Protein AF-A0A520EVS1-F1 (afdb_monomer)

Nearest PDB structures (foldseek):
  4pej-assembly1_A  TM=3.037E-01  e=9.719E+00  synthetic construct

Radius of gyration: 16.04 Å; Cα contacts (8 Å, |Δi|>4): 215; chains: 1; bounding box: 49×41×48 Å

Foldseek 3Di:
DPPDPDDDPDDDAQAFAAEAELDPQAVVLLVVCCVQPVVLSVVVVVCCGHPQDDDDPFKHWDDDPRQWDDGPRDIFGWMWGPSDPFWIWIWGWAADDPPDRHRGYTHTHHTHNGDDPPDD

Solvent-accessible surface area (backbone atoms only — not comparable to full-atom values): 6704 Å² total; per-residue (Å²): 132,84,67,84,88,63,83,79,78,81,85,83,54,48,67,31,29,46,78,43,70,67,33,72,62,14,52,52,20,44,53,48,21,49,74,76,39,41,70,44,44,49,55,45,51,57,41,46,27,61,47,75,80,62,72,52,100,44,30,39,70,44,64,76,87,54,23,44,46,76,55,97,92,40,80,29,50,21,31,38,36,47,52,44,98,62,10,37,35,34,29,30,55,46,74,45,62,93,88,48,78,32,42,23,36,35,32,29,52,37,28,40,57,35,76,78,76,86,75,128

Structure (mmCIF, N/CA/C/O backbone):
data_AF-A0A520EVS1-F1
#
_entry.id   AF-A0A520EVS1-F1
#
loop_
_atom_site.group_PDB
_atom_site.id
_atom_site.type_symbol
_atom_site.label_atom_id
_atom_site.label_alt_id
_atom_site.label_comp_id
_atom_site.label_asym_id
_atom_site.label_entity_id
_atom_site.label_seq_id
_atom_site.pdbx_PDB_ins_code
_atom_site.Cartn_x
_atom_site.Cartn_y
_atom_site.Cartn_z
_atom_site.occupancy
_atom_site.B_iso_or_equiv
_atom_site.auth_seq_id
_atom_site.auth_comp_id
_atom_site.auth_asym_id
_atom_site.auth_atom_id
_atom_site.pdbx_PDB_model_num
ATOM 1 N N . MET A 1 1 ? -10.936 24.122 -27.631 1.00 47.53 1 MET A N 1
ATOM 2 C CA . MET A 1 1 ? -10.165 23.327 -28.612 1.00 47.53 1 MET A CA 1
ATOM 3 C C . MET A 1 1 ? -9.700 22.043 -27.946 1.00 47.53 1 MET A C 1
ATOM 5 O O . MET A 1 1 ? -8.875 22.111 -27.044 1.00 47.53 1 MET A O 1
ATOM 9 N N . SER A 1 2 ? -10.255 20.891 -28.326 1.00 54.97 2 SER A N 1
ATOM 10 C CA . SER A 1 2 ? -9.776 19.594 -27.832 1.00 54.97 2 SER A CA 1
ATOM 11 C C . SER A 1 2 ? -8.391 19.327 -28.417 1.00 54.97 2 SER A C 1
ATOM 13 O O . SER A 1 2 ? -8.247 19.245 -29.636 1.00 54.97 2 SER A O 1
ATOM 15 N N . ARG A 1 3 ? -7.359 19.224 -27.572 1.00 58.84 3 ARG A N 1
ATOM 16 C CA . ARG A 1 3 ? -6.023 18.793 -28.009 1.00 58.84 3 ARG A CA 1
ATOM 17 C C . ARG A 1 3 ? -6.121 17.342 -28.490 1.00 58.84 3 ARG A C 1
ATOM 19 O O . ARG A 1 3 ? -6.161 16.422 -27.678 1.00 58.84 3 ARG A O 1
ATOM 26 N N . LYS A 1 4 ? -6.178 17.136 -29.810 1.00 69.88 4 LYS A N 1
ATOM 27 C CA . LYS A 1 4 ? -5.914 15.824 -30.421 1.00 69.88 4 LYS A CA 1
ATOM 28 C C . LYS A 1 4 ? -4.510 15.376 -29.984 1.00 69.88 4 LYS A C 1
ATOM 30 O O . LYS A 1 4 ? -3.576 16.165 -30.078 1.00 69.88 4 LYS A O 1
ATOM 35 N N . GLY A 1 5 ? -4.383 14.148 -29.478 1.00 79.56 5 GLY A N 1
ATOM 36 C CA . GLY A 1 5 ? -3.107 13.562 -29.032 1.00 79.56 5 GLY A CA 1
ATOM 37 C C . GLY A 1 5 ? -2.815 13.634 -27.527 1.00 79.56 5 GLY A C 1
ATOM 38 O O . GLY A 1 5 ? -1.755 13.186 -27.105 1.00 79.56 5 GLY A O 1
ATOM 39 N N . GLY A 1 6 ? -3.722 14.171 -26.702 1.00 84.25 6 GLY A N 1
ATOM 40 C CA . GLY A 1 6 ? -3.579 14.092 -25.244 1.00 84.25 6 GLY A CA 1
ATOM 41 C C . GLY A 1 6 ? -3.799 12.670 -24.716 1.00 84.25 6 GLY A C 1
ATOM 42 O O . GLY A 1 6 ? -4.676 11.960 -25.208 1.00 84.25 6 GLY A O 1
ATOM 43 N N . ALA A 1 7 ? -3.031 12.265 -23.700 1.00 82.88 7 ALA A N 1
ATOM 44 C CA . ALA A 1 7 ? -3.297 11.031 -22.967 1.00 82.88 7 ALA A CA 1
ATOM 45 C C . ALA A 1 7 ? -4.682 11.103 -22.302 1.00 82.88 7 ALA A C 1
ATOM 47 O O . ALA A 1 7 ? -5.041 12.119 -21.702 1.00 82.88 7 ALA A O 1
ATOM 48 N N . VAL A 1 8 ? -5.460 10.026 -22.414 1.00 86.75 8 VAL A N 1
ATOM 49 C CA . VAL A 1 8 ? -6.760 9.924 -21.746 1.00 86.75 8 VAL A CA 1
ATOM 50 C C . VAL A 1 8 ? -6.506 9.618 -20.266 1.00 86.75 8 VAL A C 1
ATOM 52 O O . VAL A 1 8 ? -5.829 8.630 -19.974 1.00 86.75 8 VAL A O 1
ATOM 55 N N . PRO A 1 9 ? -7.008 10.431 -19.317 1.00 84.06 9 PRO A N 1
ATOM 56 C CA . PRO A 1 9 ? -6.863 10.123 -17.900 1.00 84.06 9 PRO A CA 1
ATOM 57 C C . PRO A 1 9 ? -7.585 8.811 -17.581 1.00 84.06 9 PRO A C 1
ATOM 59 O O . PRO A 1 9 ? -8.680 8.563 -18.089 1.00 84.06 9 PRO A O 1
ATOM 62 N N . ARG A 1 10 ? -6.983 7.978 -16.725 1.00 81.00 10 ARG A N 1
ATOM 63 C CA . ARG A 1 10 ? -7.593 6.714 -16.296 1.00 81.00 10 ARG A CA 1
ATOM 64 C C . ARG A 1 10 ? -8.940 7.007 -15.615 1.00 81.00 10 ARG A C 1
ATOM 66 O O . ARG A 1 10 ? -8.955 7.747 -14.629 1.00 81.00 10 ARG A O 1
ATOM 73 N N . PRO A 1 11 ? -10.060 6.452 -16.106 1.00 83.31 11 PRO A N 1
ATOM 74 C CA . PRO A 1 11 ? -11.338 6.566 -15.418 1.00 83.31 11 PRO A CA 1
ATOM 75 C C . PRO A 1 11 ? -11.255 5.874 -14.056 1.00 83.31 11 PRO A C 1
ATOM 77 O O . PRO A 1 11 ? -10.760 4.754 -13.970 1.00 83.31 11 PRO A O 1
ATOM 80 N N . ILE A 1 12 ? -11.745 6.534 -13.008 1.00 79.88 12 ILE A N 1
ATOM 81 C CA . ILE A 1 12 ? -11.807 5.975 -11.653 1.00 79.88 12 ILE A CA 1
ATOM 82 C C . ILE A 1 12 ? -13.226 5.491 -11.355 1.00 79.88 12 ILE A C 1
ATOM 84 O O . ILE A 1 12 ? -14.201 6.210 -11.591 1.00 79.88 12 ILE A O 1
ATOM 88 N N . THR A 1 13 ? -13.357 4.274 -10.830 1.00 86.12 13 THR A N 1
ATOM 89 C CA . THR A 1 13 ? -14.633 3.760 -10.309 1.00 86.12 13 THR A CA 1
ATOM 90 C C . THR A 1 13 ? -14.722 3.963 -8.799 1.00 86.12 13 THR A C 1
ATOM 92 O O . THR A 1 13 ? -13.713 3.979 -8.101 1.00 86.12 13 THR A O 1
ATOM 95 N N . ARG A 1 14 ? -15.945 4.057 -8.260 1.00 86.69 14 ARG A N 1
ATOM 96 C CA . ARG A 1 14 ? -16.160 4.152 -6.804 1.00 86.69 14 ARG A CA 1
ATOM 97 C C . ARG A 1 14 ? -15.706 2.912 -6.037 1.00 86.69 14 ARG A C 1
ATOM 99 O O . ARG A 1 14 ? -15.574 2.979 -4.824 1.00 86.69 14 ARG A O 1
ATOM 106 N N . ALA A 1 15 ? -15.496 1.798 -6.736 1.00 89.56 15 ALA A N 1
ATOM 107 C CA . ALA A 1 15 ? -14.974 0.566 -6.159 1.00 89.56 15 ALA A CA 1
ATOM 108 C C . ALA A 1 15 ? -13.445 0.576 -5.986 1.00 89.56 15 ALA A C 1
ATOM 110 O O . ALA A 1 15 ? -12.913 -0.302 -5.315 1.00 89.56 15 ALA A O 1
ATOM 111 N N . GLU A 1 16 ? -12.736 1.540 -6.579 1.00 93.75 16 GLU A N 1
ATOM 112 C CA . GLU A 1 16 ? -11.282 1.595 -6.472 1.00 93.75 16 GLU A CA 1
ATOM 113 C C . GLU A 1 16 ? -10.823 2.155 -5.135 1.00 93.75 16 GLU A C 1
ATOM 115 O O 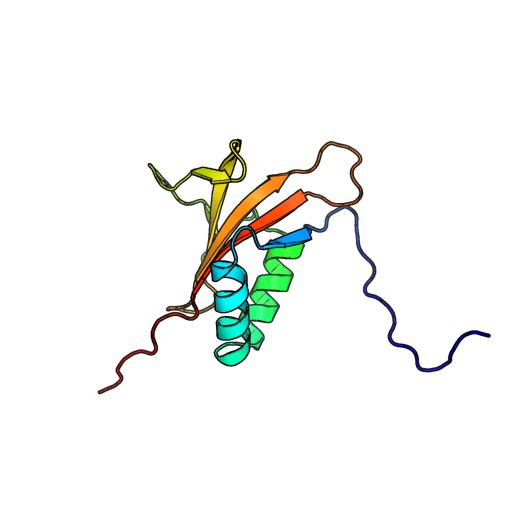. GLU A 1 16 ? -11.444 3.042 -4.543 1.00 93.75 16 GLU A O 1
ATOM 120 N N . TRP A 1 17 ? -9.687 1.638 -4.697 1.00 96.56 17 TRP A N 1
ATOM 121 C CA . TRP A 1 17 ? -8.962 2.071 -3.523 1.00 96.56 17 TRP A CA 1
ATOM 122 C C . TRP A 1 17 ? -7.862 3.045 -3.913 1.00 96.56 17 TRP A C 1
ATOM 124 O O . TRP A 1 17 ? -7.129 2.841 -4.880 1.00 96.56 17 TRP A O 1
ATOM 134 N N . GLN A 1 18 ? -7.720 4.104 -3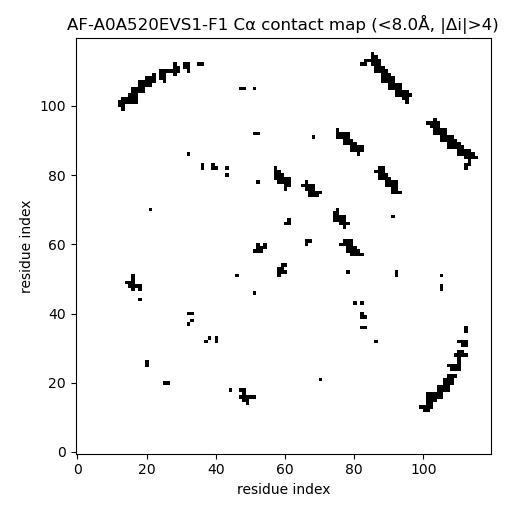.124 1.00 96.50 18 GLN A N 1
ATOM 135 C CA . GLN A 1 18 ? -6.637 5.058 -3.292 1.00 96.50 18 GLN A CA 1
ATOM 136 C C . GLN A 1 18 ? -5.415 4.603 -2.495 1.00 96.50 18 GLN A C 1
ATOM 138 O O . GLN A 1 18 ? -5.492 4.428 -1.281 1.00 96.50 18 GLN A O 1
ATOM 143 N N . ILE A 1 19 ? -4.272 4.468 -3.158 1.00 97.88 19 ILE A N 1
ATOM 144 C CA . ILE A 1 19 ? -3.001 4.176 -2.492 1.00 97.88 19 ILE A CA 1
ATOM 145 C C . ILE A 1 19 ? -2.363 5.490 -2.030 1.00 97.88 19 ILE A C 1
ATOM 147 O O . ILE A 1 19 ? -2.278 6.449 -2.799 1.00 97.88 19 ILE A O 1
ATOM 151 N N . VAL A 1 20 ? -1.929 5.537 -0.771 1.00 98.06 20 VAL A N 1
ATOM 152 C CA . VAL A 1 20 ? -1.309 6.708 -0.134 1.00 98.06 20 VAL A CA 1
ATOM 153 C C . VAL A 1 20 ? -0.122 6.248 0.711 1.00 98.06 20 VAL A C 1
ATOM 155 O O . VAL A 1 20 ? -0.190 5.199 1.345 1.00 98.06 20 VAL A O 1
ATOM 158 N N . PHE A 1 21 ? 0.962 7.023 0.762 1.00 98.50 21 PHE A N 1
ATOM 159 C CA . PHE A 1 21 ? 2.083 6.735 1.661 1.00 98.50 21 PHE A CA 1
ATOM 160 C C . PHE A 1 21 ? 1.751 7.138 3.101 1.00 98.50 21 PHE A C 1
ATOM 162 O O . PHE A 1 21 ? 1.422 8.293 3.368 1.00 98.50 21 PHE A O 1
ATOM 169 N N . ALA A 1 22 ? 1.853 6.191 4.036 1.00 97.62 22 ALA A N 1
ATOM 170 C CA . ALA A 1 22 ? 1.736 6.466 5.467 1.00 97.62 22 ALA A CA 1
ATOM 171 C C . ALA A 1 22 ? 3.052 6.995 6.055 1.00 97.62 22 ALA A C 1
ATOM 173 O O . ALA A 1 22 ? 3.037 7.735 7.037 1.00 97.62 22 ALA A O 1
ATOM 174 N N . THR A 1 23 ? 4.191 6.624 5.466 1.00 96.56 23 THR A N 1
ATOM 175 C CA . THR A 1 23 ? 5.529 6.988 5.949 1.00 96.56 23 THR A CA 1
ATOM 176 C C . THR A 1 23 ? 6.431 7.423 4.792 1.00 96.56 23 THR A C 1
ATOM 178 O O . THR A 1 23 ? 6.230 7.024 3.643 1.00 96.56 23 THR A O 1
ATOM 1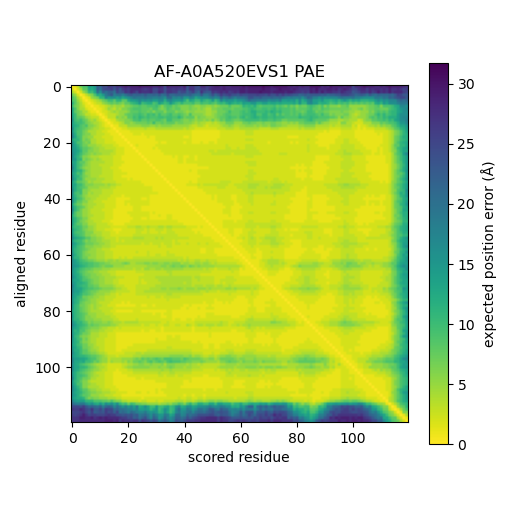81 N N . ARG A 1 24 ? 7.466 8.220 5.094 1.00 97.12 24 ARG A N 1
ATOM 182 C CA . ARG A 1 24 ? 8.513 8.580 4.116 1.00 97.12 24 ARG A CA 1
ATOM 183 C C . ARG A 1 24 ? 9.349 7.365 3.701 1.00 97.12 24 ARG A C 1
ATOM 185 O O . ARG A 1 24 ? 9.802 7.287 2.564 1.00 97.12 24 ARG A O 1
ATOM 192 N N . ASP A 1 25 ? 9.512 6.399 4.602 1.00 96.00 25 ASP A N 1
ATOM 193 C CA . ASP A 1 25 ? 10.228 5.156 4.310 1.00 96.00 25 ASP A CA 1
ATOM 194 C C . ASP A 1 25 ? 9.471 4.299 3.291 1.00 96.00 25 ASP A C 1
ATOM 196 O O . ASP A 1 25 ? 10.090 3.702 2.413 1.00 96.00 25 ASP A O 1
ATOM 200 N N . ALA A 1 26 ? 8.134 4.287 3.340 1.00 97.94 26 ALA A N 1
ATOM 201 C CA . ALA A 1 26 ? 7.322 3.632 2.320 1.00 97.94 26 ALA A CA 1
ATOM 202 C C . ALA A 1 26 ? 7.490 4.281 0.940 1.00 97.94 26 ALA A C 1
ATOM 204 O O . ALA A 1 26 ? 7.568 3.564 -0.052 1.00 97.94 26 ALA A O 1
ATOM 205 N N . GLU A 1 27 ? 7.582 5.611 0.867 1.00 98.31 27 GLU A N 1
ATOM 206 C CA . GLU A 1 27 ? 7.822 6.332 -0.391 1.00 98.31 27 GLU A CA 1
ATOM 207 C C . GLU A 1 27 ? 9.187 5.972 -1.001 1.00 98.31 27 GLU A C 1
ATOM 209 O O . GLU A 1 27 ? 9.281 5.633 -2.188 1.00 98.31 27 GLU A O 1
ATOM 214 N N . LYS A 1 28 ? 10.244 5.965 -0.179 1.00 97.62 28 LYS A N 1
ATOM 215 C CA . LYS A 1 28 ? 11.578 5.526 -0.609 1.00 97.62 28 LYS A CA 1
ATOM 216 C C . LYS A 1 28 ? 11.557 4.066 -1.065 1.00 97.62 28 LYS A C 1
ATOM 218 O O . LYS A 1 28 ? 11.967 3.761 -2.180 1.00 97.62 28 LYS A O 1
ATOM 223 N N . GLY A 1 29 ? 11.012 3.178 -0.241 1.00 97.75 29 GLY A N 1
ATOM 224 C CA . GLY A 1 29 ? 10.946 1.753 -0.542 1.00 97.75 29 GLY A CA 1
ATOM 225 C C . GLY A 1 29 ? 10.107 1.420 -1.778 1.00 97.75 29 GLY A C 1
ATOM 226 O O . GLY A 1 29 ? 10.417 0.481 -2.505 1.00 97.75 29 GLY A O 1
ATOM 227 N N . TRP A 1 30 ? 9.064 2.204 -2.063 1.00 98.31 30 TRP A N 1
ATOM 228 C CA . TRP A 1 30 ? 8.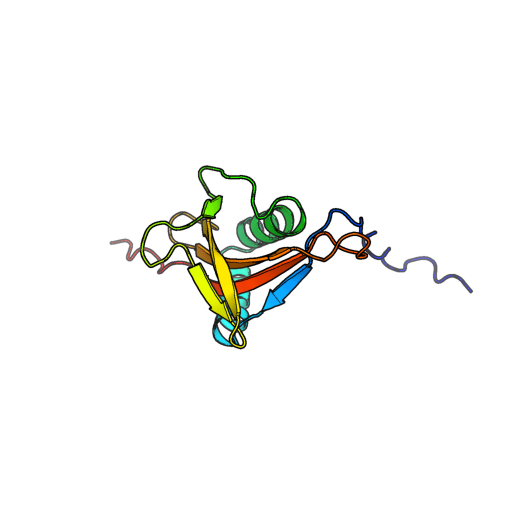291 2.101 -3.301 1.00 98.31 30 TRP A CA 1
ATOM 229 C C . TRP A 1 30 ? 9.128 2.467 -4.526 1.00 98.31 30 TRP A C 1
ATOM 231 O O . TRP A 1 30 ? 9.065 1.793 -5.555 1.00 98.31 30 TRP A O 1
ATOM 241 N N . THR A 1 31 ? 9.946 3.511 -4.409 1.00 98.06 31 THR A N 1
ATOM 242 C CA . THR A 1 31 ? 10.893 3.898 -5.461 1.00 98.06 31 THR A CA 1
ATOM 243 C C . THR A 1 31 ? 11.915 2.786 -5.709 1.00 98.06 31 THR A C 1
ATOM 245 O O . THR A 1 31 ? 12.156 2.425 -6.862 1.00 98.06 31 THR A O 1
ATOM 248 N N . ASP A 1 32 ? 12.440 2.170 -4.647 1.00 97.06 32 ASP A N 1
ATOM 249 C CA . ASP A 1 32 ? 13.383 1.050 -4.748 1.00 97.06 32 ASP A CA 1
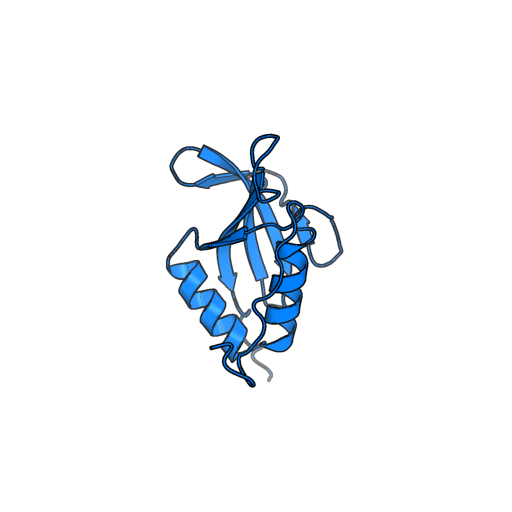ATOM 250 C C . ASP A 1 32 ? 12.729 -0.205 -5.364 1.00 97.06 32 ASP A C 1
ATOM 252 O O . ASP A 1 32 ? 13.331 -0.890 -6.197 1.00 97.06 32 ASP A O 1
ATOM 256 N N . LEU A 1 33 ? 11.467 -0.485 -5.023 1.00 97.38 33 LEU A N 1
ATOM 257 C CA . LEU A 1 33 ? 10.656 -1.531 -5.658 1.00 97.38 33 LEU A CA 1
ATOM 258 C C . LEU A 1 33 ? 10.475 -1.281 -7.161 1.00 97.38 33 LEU A C 1
ATOM 260 O O . LEU A 1 33 ? 10.674 -2.189 -7.966 1.00 97.38 33 LEU A O 1
ATOM 264 N N . LEU A 1 34 ? 10.163 -0.048 -7.568 1.00 97.12 34 LEU A N 1
ATOM 265 C CA . LEU A 1 34 ? 10.059 0.312 -8.985 1.00 97.12 34 LEU A CA 1
ATOM 266 C C . LEU A 1 34 ? 11.397 0.197 -9.728 1.00 97.12 34 LEU A C 1
ATOM 268 O O . LEU A 1 34 ? 11.397 -0.108 -10.924 1.00 97.12 34 LEU A O 1
ATOM 272 N N . ALA A 1 35 ? 12.517 0.449 -9.050 1.00 96.12 35 ALA A N 1
ATOM 273 C CA . ALA A 1 35 ? 13.853 0.331 -9.626 1.00 96.12 35 ALA A CA 1
ATOM 274 C C . ALA A 1 35 ? 14.279 -1.133 -9.823 1.00 96.12 35 ALA A C 1
ATOM 276 O O . ALA A 1 35 ? 14.883 -1.467 -10.838 1.00 96.12 35 ALA A O 1
ATOM 277 N N . THR A 1 36 ? 13.941 -2.010 -8.876 1.00 95.19 36 THR A N 1
ATOM 278 C CA . THR A 1 36 ? 14.428 -3.402 -8.834 1.00 95.19 36 THR A CA 1
ATOM 279 C C . THR A 1 36 ? 13.431 -4.427 -9.381 1.00 95.19 36 THR A C 1
ATOM 281 O O . THR A 1 36 ? 13.831 -5.458 -9.914 1.00 95.19 36 THR A O 1
ATOM 284 N N . ALA A 1 37 ? 12.129 -4.154 -9.283 1.00 95.62 37 ALA A N 1
ATOM 285 C CA . ALA A 1 37 ? 11.047 -5.082 -9.597 1.00 95.62 37 ALA A CA 1
ATOM 286 C C . ALA A 1 37 ? 9.833 -4.352 -10.208 1.00 95.62 37 ALA A C 1
ATOM 288 O O . ALA A 1 37 ? 8.696 -4.506 -9.754 1.00 95.62 37 ALA A O 1
ATOM 289 N N . ARG A 1 38 ? 10.065 -3.546 -11.256 1.00 96.44 38 ARG A N 1
ATOM 290 C CA . ARG A 1 38 ? 9.053 -2.667 -11.876 1.00 96.44 38 ARG A CA 1
ATOM 291 C C 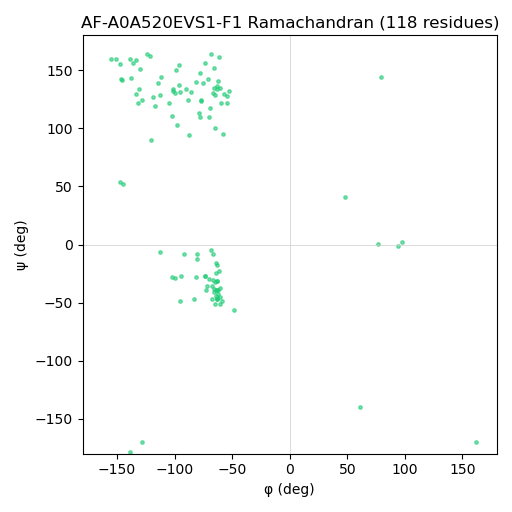. ARG A 1 38 ? 7.724 -3.359 -12.180 1.00 96.44 38 ARG A C 1
ATOM 293 O O . ARG A 1 38 ? 6.695 -2.899 -11.702 1.00 96.44 38 ARG A O 1
ATOM 300 N N . ASN A 1 39 ? 7.740 -4.447 -12.952 1.00 97.56 39 ASN A N 1
ATOM 301 C CA . ASN A 1 39 ? 6.503 -5.109 -13.388 1.00 97.56 39 ASN A CA 1
ATOM 302 C C . ASN A 1 39 ? 5.725 -5.683 -12.197 1.00 97.56 39 ASN A C 1
ATOM 304 O O . ASN A 1 39 ? 4.535 -5.432 -12.067 1.00 97.56 39 ASN A O 1
ATOM 308 N N . ALA A 1 40 ? 6.415 -6.337 -11.259 1.00 97.31 40 ALA A N 1
ATOM 309 C CA . ALA A 1 40 ? 5.783 -6.857 -10.048 1.00 97.31 40 ALA A CA 1
ATOM 310 C C . ALA A 1 40 ? 5.203 -5.741 -9.156 1.00 97.31 40 ALA A C 1
ATOM 312 O O . ALA A 1 40 ? 4.195 -5.935 -8.479 1.00 97.31 40 ALA A O 1
ATOM 313 N N . THR A 1 41 ? 5.828 -4.561 -9.157 1.00 98.06 41 THR A N 1
ATOM 314 C CA . THR A 1 41 ? 5.332 -3.380 -8.436 1.00 98.06 41 THR A CA 1
ATOM 315 C C . THR A 1 41 ? 4.089 -2.791 -9.108 1.00 98.06 41 THR A C 1
ATOM 317 O O . THR A 1 41 ? 3.176 -2.355 -8.409 1.00 98.06 41 THR A O 1
ATOM 320 N N . VAL A 1 42 ? 4.007 -2.830 -10.444 1.00 98.06 42 VAL A N 1
ATOM 321 C CA . VAL A 1 42 ? 2.783 -2.483 -11.190 1.00 98.06 42 VAL A CA 1
ATOM 322 C C . VAL A 1 42 ? 1.655 -3.458 -10.845 1.00 98.06 42 VAL A C 1
ATOM 324 O O . VAL A 1 42 ? 0.582 -3.011 -10.454 1.00 98.06 42 VAL A O 1
ATOM 327 N N . ASP A 1 43 ? 1.919 -4.767 -10.849 1.00 97.88 43 ASP A N 1
ATOM 328 C CA . ASP A 1 43 ? 0.920 -5.778 -10.468 1.00 97.88 43 ASP A CA 1
ATOM 329 C C . ASP A 1 43 ? 0.429 -5.589 -9.021 1.00 97.88 43 ASP A C 1
ATOM 331 O O . ASP A 1 43 ? -0.755 -5.768 -8.709 1.00 97.88 43 ASP A O 1
ATOM 335 N N . ALA A 1 44 ? 1.337 -5.205 -8.115 1.00 98.06 44 ALA A N 1
ATOM 336 C CA . ALA A 1 44 ? 0.991 -4.852 -6.743 1.00 98.06 44 ALA A CA 1
ATOM 337 C C . ALA A 1 44 ? 0.071 -3.623 -6.697 1.00 98.06 44 ALA A C 1
ATOM 339 O O . ALA A 1 44 ? -0.941 -3.648 -6.000 1.00 98.06 44 ALA A O 1
ATOM 340 N N . TRP A 1 45 ? 0.389 -2.572 -7.458 1.00 98.19 45 TRP A N 1
ATOM 341 C CA . TRP A 1 45 ? -0.441 -1.371 -7.562 1.00 98.19 45 TRP A CA 1
ATOM 342 C C . TRP A 1 45 ? -1.852 -1.697 -8.075 1.00 98.19 45 TRP A C 1
ATOM 344 O O . TRP A 1 45 ? -2.842 -1.308 -7.453 1.00 98.19 45 TRP A O 1
ATOM 354 N N . ASP A 1 46 ? -1.958 -2.471 -9.156 1.00 96.81 46 ASP A N 1
ATOM 355 C CA . ASP A 1 46 ? -3.241 -2.882 -9.740 1.00 96.81 46 ASP A CA 1
ATOM 356 C C . ASP A 1 46 ? -4.064 -3.736 -8.765 1.00 96.81 46 ASP A C 1
ATOM 358 O O . ASP A 1 46 ? -5.280 -3.579 -8.638 1.00 96.81 46 ASP A O 1
ATOM 362 N N . THR A 1 47 ? -3.406 -4.624 -8.018 1.00 97.81 47 THR A N 1
ATOM 363 C CA . THR A 1 47 ? -4.089 -5.449 -7.015 1.00 97.81 47 THR A CA 1
ATOM 364 C C . THR A 1 47 ? -4.596 -4.606 -5.849 1.00 97.81 47 THR A C 1
ATOM 366 O O . THR A 1 47 ? -5.750 -4.746 -5.450 1.00 97.81 47 THR A O 1
ATOM 369 N N . LEU A 1 48 ? -3.766 -3.712 -5.308 1.00 98.00 48 LEU A N 1
ATOM 370 C CA . LEU A 1 48 ? -4.117 -2.893 -4.146 1.00 98.00 48 LEU A CA 1
ATOM 371 C C . LEU A 1 48 ? -5.174 -1.830 -4.466 1.00 98.00 48 LEU A C 1
ATOM 373 O O . LEU A 1 48 ? -5.965 -1.487 -3.592 1.00 98.00 48 LEU A O 1
ATOM 377 N N . THR A 1 49 ? -5.226 -1.329 -5.701 1.00 96.88 49 THR A N 1
ATOM 378 C CA . THR A 1 49 ? -6.294 -0.414 -6.137 1.00 96.88 49 THR A CA 1
ATOM 379 C C . THR A 1 49 ? -7.628 -1.128 -6.356 1.00 96.88 49 THR A C 1
ATOM 381 O O . THR A 1 49 ? -8.679 -0.508 -6.201 1.00 96.88 49 THR A O 1
ATOM 384 N N . ARG A 1 50 ? -7.621 -2.424 -6.686 1.00 95.69 50 ARG A N 1
ATOM 385 C CA . ARG A 1 50 ? -8.837 -3.187 -7.001 1.00 95.69 50 ARG A CA 1
ATOM 386 C C . ARG A 1 50 ? -9.394 -3.956 -5.801 1.00 95.69 50 ARG A C 1
ATOM 388 O O . ARG A 1 50 ? -10.590 -3.888 -5.537 1.00 95.69 50 ARG A O 1
ATOM 395 N N . GLU A 1 51 ? -8.548 -4.698 -5.087 1.00 95.88 51 GLU A N 1
ATOM 396 C CA . GLU A 1 51 ? -8.969 -5.730 -4.126 1.00 95.88 51 GLU A CA 1
ATOM 397 C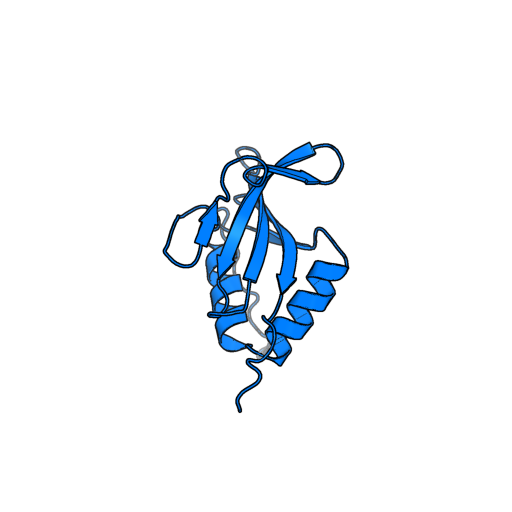 C . GLU A 1 51 ? -8.015 -5.875 -2.916 1.00 95.88 51 GLU A C 1
ATOM 399 O O . GLU A 1 51 ? -7.559 -6.981 -2.613 1.00 95.88 51 GLU A O 1
ATOM 404 N N . PRO A 1 52 ? -7.697 -4.806 -2.162 1.00 97.44 52 PRO A N 1
ATOM 405 C CA . PRO A 1 52 ? -6.646 -4.847 -1.139 1.00 97.44 52 PRO A CA 1
ATOM 406 C C . PRO A 1 52 ? -6.961 -5.721 0.085 1.00 97.44 52 PRO A C 1
ATOM 408 O O . PRO A 1 52 ? -6.110 -5.872 0.957 1.00 97.44 52 PRO A O 1
ATOM 411 N N . THR A 1 53 ? -8.167 -6.282 0.181 1.00 97.19 53 THR A N 1
ATOM 412 C CA . THR A 1 53 ? -8.603 -7.152 1.285 1.00 97.19 53 THR A CA 1
ATOM 413 C C . THR A 1 53 ? -8.849 -8.602 0.862 1.00 97.19 53 THR A C 1
ATOM 415 O O . THR A 1 53 ? -9.065 -9.456 1.727 1.00 97.19 53 THR A O 1
ATOM 418 N N . VAL A 1 54 ? -8.791 -8.914 -0.440 1.00 97.44 54 VAL A N 1
ATOM 419 C CA . VAL A 1 54 ? -9.020 -10.271 -0.958 1.00 97.44 54 VAL A CA 1
ATOM 420 C C . VAL A 1 54 ? -7.773 -11.122 -0.722 1.00 97.44 54 VAL A C 1
ATOM 422 O O . VAL A 1 54 ? -6.725 -10.917 -1.332 1.00 97.44 54 VAL A O 1
ATOM 425 N N . GLN A 1 55 ? -7.886 -12.084 0.196 1.00 96.94 55 GLN A N 1
ATOM 426 C CA . GLN A 1 55 ? -6.770 -12.932 0.616 1.00 96.94 55 GLN A CA 1
ATOM 427 C C . GLN A 1 55 ? -6.306 -13.848 -0.527 1.00 96.94 55 GLN A C 1
ATOM 429 O O . GLN A 1 55 ? -7.092 -14.581 -1.124 1.00 96.94 55 GLN A O 1
ATOM 434 N N . THR A 1 56 ? -5.003 -13.864 -0.785 1.00 97.38 56 THR A N 1
ATOM 435 C CA . THR A 1 56 ? -4.323 -14.738 -1.744 1.00 97.38 56 THR A CA 1
ATOM 436 C C . THR A 1 56 ? -3.009 -15.252 -1.149 1.00 97.38 56 THR A C 1
ATOM 438 O O . THR A 1 56 ? -2.624 -14.923 -0.029 1.00 97.38 56 THR A O 1
ATOM 441 N N . ARG A 1 57 ? -2.244 -16.040 -1.915 1.00 96.25 57 ARG A N 1
ATOM 442 C CA . ARG A 1 57 ? -0.887 -16.448 -1.500 1.00 96.25 57 ARG A CA 1
ATOM 443 C C . ARG A 1 57 ? 0.087 -15.269 -1.374 1.00 96.25 57 ARG A C 1
ATOM 445 O O . ARG A 1 57 ? 1.092 -15.388 -0.670 1.00 96.25 57 ARG A O 1
ATOM 452 N N . ARG A 1 58 ? -0.180 -14.165 -2.081 1.00 96.38 58 ARG A N 1
ATOM 453 C CA . ARG A 1 58 ? 0.657 -12.959 -2.080 1.00 96.38 58 ARG A CA 1
ATOM 454 C C . ARG A 1 58 ? 0.082 -11.849 -1.211 1.00 96.38 58 ARG A C 1
ATOM 456 O O . ARG A 1 58 ? 0.872 -11.084 -0.692 1.00 96.38 58 ARG A O 1
ATOM 463 N N . LEU A 1 59 ? -1.230 -11.778 -1.016 1.00 98.31 59 LEU A N 1
ATOM 464 C CA . LEU A 1 59 ? -1.892 -10.743 -0.224 1.00 98.31 59 LEU A CA 1
ATOM 465 C C . LEU A 1 59 ? -2.584 -11.379 0.974 1.00 98.31 59 LEU A C 1
ATOM 467 O O . LEU A 1 59 ? -3.491 -12.179 0.786 1.00 98.31 59 LEU A O 1
ATOM 471 N N . TYR A 1 60 ? -2.209 -11.019 2.197 1.00 98.12 60 TYR A N 1
ATOM 472 C CA . TYR A 1 60 ? -2.939 -11.486 3.375 1.00 98.12 60 TYR A CA 1
ATOM 473 C C . TYR A 1 60 ? -2.882 -10.515 4.545 1.00 98.12 60 TYR A C 1
ATOM 475 O O . TYR A 1 60 ? -1.989 -9.672 4.634 1.00 98.12 60 TYR A O 1
ATOM 483 N N . GLN A 1 61 ? -3.840 -10.654 5.462 1.00 98.06 61 GLN A N 1
ATOM 484 C CA . GLN A 1 61 ? -3.794 -9.937 6.733 1.00 98.06 61 GLN A CA 1
ATOM 485 C C . GLN A 1 61 ? -2.759 -10.598 7.648 1.00 98.06 61 GLN A C 1
ATOM 487 O O . GLN A 1 61 ? -2.673 -11.829 7.720 1.00 98.06 61 GLN A O 1
ATOM 492 N N . LEU A 1 62 ? -1.974 -9.789 8.358 1.00 97.31 62 LEU A N 1
ATOM 493 C CA . LEU A 1 62 ? -1.098 -10.303 9.408 1.00 97.31 62 LEU A CA 1
ATOM 494 C C . LEU A 1 62 ? -1.923 -10.816 10.600 1.00 97.31 62 LEU A C 1
ATOM 496 O O . LEU A 1 62 ? -3.117 -10.547 10.721 1.00 97.31 62 LEU A O 1
ATOM 500 N N . LYS A 1 63 ? -1.289 -11.601 11.473 1.00 94.69 63 LYS A N 1
ATOM 501 C CA . LYS A 1 63 ? -1.938 -12.264 12.615 1.00 94.69 63 LYS A CA 1
ATOM 502 C C . LYS A 1 63 ? -1.253 -11.894 13.929 1.00 94.69 63 LYS A C 1
ATOM 504 O O . LYS A 1 63 ? -0.122 -11.409 13.921 1.00 94.69 63 LYS A O 1
ATOM 509 N N . GLY A 1 64 ? -1.940 -12.160 15.040 1.00 95.06 64 GLY A N 1
ATOM 510 C CA . GLY A 1 64 ? -1.448 -11.860 16.386 1.00 95.06 64 GLY A CA 1
ATOM 511 C C . GLY A 1 64 ? -1.204 -10.366 16.572 1.00 95.06 64 GLY A C 1
ATOM 512 O O . GLY A 1 64 ? -1.952 -9.544 16.041 1.00 95.06 64 GLY A O 1
ATOM 513 N N . ASP A 1 65 ? -0.115 -10.024 17.251 1.00 92.81 65 ASP A N 1
ATOM 514 C CA . ASP A 1 65 ? 0.237 -8.639 17.592 1.00 92.81 65 ASP A CA 1
ATOM 515 C C . ASP A 1 65 ? 0.493 -7.750 16.365 1.00 92.81 65 ASP A C 1
ATOM 517 O O . ASP A 1 65 ? 0.427 -6.526 16.444 1.00 92.81 65 ASP A O 1
ATOM 521 N N . TYR A 1 66 ? 0.734 -8.353 15.198 1.00 94.31 66 TYR A N 1
ATOM 522 C CA . TYR A 1 66 ? 0.943 -7.629 13.947 1.00 94.31 66 TYR A CA 1
ATOM 523 C C . TYR A 1 66 ? -0.330 -7.416 13.131 1.00 94.31 66 TYR A C 1
ATOM 525 O O . TYR A 1 66 ? -0.268 -6.699 12.132 1.00 94.31 66 TYR A O 1
ATOM 533 N N . ALA A 1 67 ? -1.460 -8.023 13.517 1.00 96.56 67 ALA A N 1
ATOM 534 C CA . ALA A 1 67 ? -2.716 -7.964 12.763 1.00 96.56 67 ALA A CA 1
ATOM 535 C C . ALA A 1 67 ? -3.273 -6.543 12.617 1.00 96.56 67 ALA A C 1
ATOM 537 O O . ALA A 1 67 ? -4.035 -6.268 11.685 1.00 96.56 67 ALA A O 1
ATOM 538 N N . TYR A 1 68 ? -2.879 -5.656 13.529 1.00 97.38 68 TYR A N 1
ATOM 539 C CA . TYR A 1 68 ? -3.268 -4.258 13.555 1.00 97.38 68 TYR A CA 1
ATOM 540 C C . TYR A 1 68 ? -2.055 -3.354 13.791 1.00 97.38 68 TYR A C 1
ATOM 542 O O . TYR A 1 68 ? -1.016 -3.789 14.292 1.00 97.38 68 TYR A O 1
ATOM 550 N N . GLY A 1 69 ? -2.180 -2.088 13.412 1.00 96.31 69 GLY A N 1
ATOM 551 C CA . GLY A 1 69 ? -1.191 -1.061 13.703 1.00 96.31 69 GLY A CA 1
ATOM 552 C C . GLY A 1 69 ? -1.804 0.330 13.724 1.00 96.31 69 GLY A C 1
ATOM 553 O O . GLY A 1 69 ? -2.876 0.567 13.168 1.00 96.31 69 GLY A O 1
ATOM 554 N N . THR A 1 70 ? -1.101 1.253 14.373 1.00 96.50 70 THR A N 1
ATOM 555 C CA . THR A 1 70 ? -1.574 2.623 14.562 1.00 96.50 70 THR A CA 1
ATOM 556 C C . THR A 1 70 ? -1.016 3.549 13.489 1.00 96.50 70 THR A C 1
ATOM 558 O O . THR A 1 70 ? 0.192 3.601 13.271 1.00 96.50 70 THR A O 1
ATOM 561 N N . TYR A 1 71 ? -1.887 4.346 12.877 1.00 95.75 71 TYR A N 1
ATOM 562 C CA . TYR A 1 71 ? -1.531 5.449 11.992 1.00 95.75 71 TYR A CA 1
ATOM 563 C C . TYR A 1 71 ? -2.352 6.687 12.366 1.00 95.75 71 TYR A C 1
ATOM 565 O O . TYR A 1 71 ? -3.567 6.603 12.530 1.00 95.75 71 TYR A O 1
ATOM 573 N N . ASN A 1 72 ? -1.699 7.838 12.554 1.00 94.38 72 ASN A N 1
ATOM 574 C CA . ASN A 1 72 ? -2.346 9.083 13.002 1.00 94.38 72 ASN A CA 1
ATOM 575 C C . ASN A 1 72 ? -3.279 8.903 14.221 1.00 94.38 72 ASN A C 1
ATOM 577 O O . ASN A 1 72 ? -4.373 9.458 14.267 1.00 94.38 72 ASN A O 1
ATOM 581 N N . GLY A 1 73 ? -2.858 8.098 15.203 1.00 95.31 73 GLY A N 1
ATOM 582 C CA . GLY A 1 73 ? -3.617 7.856 16.438 1.00 95.31 73 GLY A CA 1
ATOM 583 C C . GLY A 1 73 ? -4.806 6.897 16.306 1.00 95.31 73 GLY A C 1
ATOM 584 O O . GLY A 1 73 ? -5.462 6.620 17.305 1.00 95.31 73 GLY A O 1
ATOM 585 N N . GLN A 1 74 ? -5.069 6.353 15.116 1.00 95.94 74 GLN A N 1
ATOM 586 C CA . GLN A 1 74 ? -6.131 5.379 14.879 1.00 95.94 74 GLN A CA 1
ATOM 587 C C . GLN A 1 74 ? -5.551 4.006 14.536 1.00 95.94 74 GLN A C 1
ATOM 589 O O . GLN A 1 74 ? -4.519 3.905 13.876 1.00 95.94 74 GLN A O 1
ATOM 594 N N . ASN A 1 75 ? -6.219 2.948 14.995 1.00 96.81 75 ASN A N 1
ATOM 595 C CA . ASN A 1 75 ? -5.815 1.571 14.745 1.00 96.81 75 ASN A CA 1
ATOM 596 C C . ASN A 1 75 ? -6.460 1.036 13.459 1.00 96.81 75 ASN A C 1
ATOM 598 O O . ASN A 1 75 ? -7.669 1.177 13.268 1.00 96.81 75 ASN A O 1
ATOM 602 N N . TYR A 1 76 ? -5.666 0.384 12.614 1.00 98.00 76 TYR A N 1
ATOM 603 C CA . TYR A 1 76 ? -6.100 -0.175 11.337 1.00 98.00 76 TYR A CA 1
ATOM 604 C C . TYR A 1 76 ? -5.653 -1.621 11.191 1.00 98.00 76 TYR A C 1
ATOM 606 O O . TYR A 1 76 ? -4.612 -2.023 11.711 1.00 98.00 76 TYR A O 1
ATOM 614 N N . ALA A 1 77 ? -6.426 -2.406 10.442 1.00 97.88 77 ALA A N 1
ATOM 615 C CA . ALA A 1 77 ? -6.019 -3.750 10.062 1.00 97.88 77 ALA A CA 1
ATOM 616 C C . ALA A 1 77 ? -4.785 -3.679 9.150 1.00 97.88 77 ALA A C 1
ATOM 618 O O . ALA A 1 77 ? -4.789 -2.954 8.150 1.00 97.88 77 ALA A O 1
ATOM 619 N N . ARG A 1 78 ? -3.739 -4.434 9.499 1.00 98.44 78 ARG A N 1
ATOM 620 C CA . ARG A 1 78 ? -2.468 -4.479 8.774 1.00 98.44 78 ARG A CA 1
ATOM 621 C C . ARG A 1 78 ? -2.405 -5.699 7.865 1.00 98.44 78 ARG A C 1
ATOM 623 O O . ARG A 1 78 ? -2.615 -6.838 8.286 1.00 98.44 78 ARG A O 1
ATOM 630 N N . TYR A 1 79 ? -2.049 -5.447 6.619 1.00 98.62 79 TYR A N 1
ATOM 631 C CA . TYR A 1 79 ? -1.921 -6.433 5.564 1.00 98.62 79 TYR A CA 1
ATOM 632 C C . TYR A 1 79 ? -0.509 -6.426 4.995 1.00 98.62 79 TYR A C 1
ATOM 634 O O . TYR A 1 79 ? 0.262 -5.479 5.171 1.00 98.62 79 TYR A O 1
ATOM 642 N N . GLN A 1 80 ? -0.178 -7.510 4.306 1.00 98.25 80 GLN A N 1
ATOM 643 C CA . GLN A 1 80 ? 1.081 -7.686 3.614 1.00 98.25 80 GLN A CA 1
ATOM 644 C C . GLN A 1 80 ? 0.830 -8.168 2.184 1.00 98.25 80 GLN A C 1
ATOM 646 O O . GLN A 1 80 ? 0.067 -9.110 1.971 1.00 98.25 80 GLN A O 1
ATOM 651 N N . TYR A 1 81 ? 1.507 -7.546 1.217 1.00 98.50 81 TYR A N 1
ATOM 652 C CA . TYR A 1 81 ? 1.573 -7.984 -0.174 1.00 98.50 81 TYR A CA 1
ATOM 653 C C . TYR A 1 81 ? 2.994 -8.437 -0.534 1.00 98.50 81 TYR A C 1
ATOM 655 O O . TYR A 1 81 ? 3.964 -7.713 -0.317 1.00 98.50 81 TYR A O 1
ATOM 663 N N . LYS A 1 82 ? 3.136 -9.634 -1.100 1.00 97.94 82 LYS A N 1
ATOM 664 C CA . LYS A 1 82 ? 4.395 -10.215 -1.573 1.00 97.94 82 LYS A CA 1
ATOM 665 C C . LYS A 1 82 ? 4.665 -9.792 -3.017 1.00 97.94 82 LYS A C 1
ATOM 667 O O . LYS A 1 82 ? 4.194 -10.453 -3.947 1.00 97.94 82 LYS A O 1
ATOM 672 N N . VAL A 1 83 ? 5.438 -8.720 -3.197 1.00 97.00 83 VAL A N 1
ATOM 673 C CA . VAL A 1 83 ? 5.804 -8.201 -4.529 1.00 97.00 83 VAL A CA 1
ATOM 674 C C . VAL A 1 83 ? 6.666 -9.214 -5.275 1.00 97.00 83 VAL A C 1
ATOM 676 O O . VAL A 1 83 ? 6.331 -9.638 -6.374 1.00 97.00 83 VAL A O 1
ATOM 679 N N . THR A 1 84 ? 7.722 -9.696 -4.624 1.00 95.12 84 THR A N 1
ATOM 680 C CA . THR A 1 84 ? 8.554 -10.810 -5.094 1.00 95.12 84 THR A CA 1
ATOM 681 C C . THR A 1 84 ? 8.679 -11.841 -3.967 1.00 95.12 84 THR A C 1
ATOM 683 O O . THR A 1 84 ? 7.962 -11.767 -2.960 1.00 95.12 84 THR A O 1
ATOM 686 N N . ASP A 1 85 ? 9.556 -12.832 -4.110 1.00 92.00 85 ASP A N 1
ATOM 687 C CA . ASP A 1 85 ? 9.790 -13.797 -3.031 1.00 92.00 85 ASP A CA 1
ATOM 688 C C . ASP A 1 85 ? 10.391 -13.117 -1.789 1.00 92.00 85 ASP A C 1
ATOM 690 O O . ASP A 1 85 ? 9.943 -13.391 -0.669 1.00 92.00 85 ASP A O 1
ATOM 694 N N . GLY A 1 86 ? 11.305 -12.159 -1.997 1.00 92.12 86 GLY A N 1
ATOM 695 C 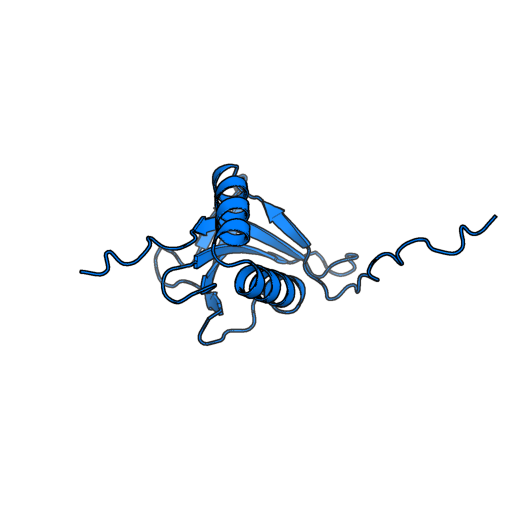CA . GLY A 1 86 ? 11.905 -11.328 -0.946 1.00 92.12 86 GLY A CA 1
ATOM 696 C C . GLY A 1 86 ? 11.211 -9.979 -0.726 1.00 92.12 86 GLY A C 1
ATOM 697 O O . GLY A 1 86 ? 11.237 -9.455 0.383 1.00 92.12 86 GLY A O 1
ATOM 698 N N . GLY A 1 87 ? 10.563 -9.432 -1.755 1.00 96.31 87 GLY A N 1
ATOM 699 C CA . GLY A 1 87 ? 9.934 -8.116 -1.723 1.00 96.31 87 GLY A CA 1
ATOM 700 C C . GLY A 1 87 ? 8.549 -8.121 -1.083 1.00 96.31 87 GLY A C 1
ATOM 701 O O . GLY A 1 87 ? 7.739 -9.040 -1.279 1.00 96.31 87 GLY A O 1
ATOM 702 N N . ARG A 1 88 ? 8.257 -7.091 -0.296 1.00 97.69 88 ARG A N 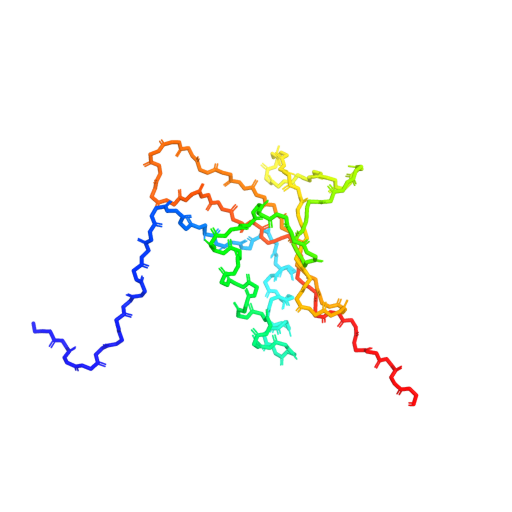1
ATOM 703 C CA . ARG A 1 88 ? 7.076 -7.004 0.564 1.00 97.69 88 ARG A CA 1
ATOM 704 C C . ARG A 1 88 ? 6.575 -5.563 0.658 1.00 97.69 88 ARG A C 1
ATOM 706 O O . ARG A 1 88 ? 7.359 -4.627 0.758 1.00 97.69 88 ARG A O 1
ATOM 713 N N . ILE A 1 89 ? 5.260 -5.398 0.675 1.00 98.50 89 ILE A N 1
ATOM 714 C CA . ILE A 1 89 ? 4.582 -4.146 1.018 1.00 98.50 89 ILE A CA 1
ATOM 715 C C . ILE A 1 89 ? 3.726 -4.422 2.247 1.00 98.50 89 ILE A C 1
ATOM 717 O O . ILE A 1 89 ? 2.913 -5.344 2.230 1.00 98.50 89 ILE A O 1
ATOM 721 N N . TRP A 1 90 ? 3.891 -3.626 3.295 1.00 98.44 90 TRP A N 1
ATOM 722 C CA . TRP A 1 90 ? 3.009 -3.595 4.455 1.00 98.44 90 TRP A CA 1
ATOM 723 C C . TRP A 1 90 ? 2.104 -2.390 4.317 1.00 98.44 90 TRP A C 1
ATOM 725 O O . TRP A 1 90 ? 2.564 -1.291 3.993 1.00 98.44 90 TRP A O 1
ATOM 735 N N . PHE A 1 91 ? 0.818 -2.595 4.552 1.00 98.69 91 PHE A N 1
ATOM 736 C CA . PHE A 1 91 ? -0.157 -1.534 4.406 1.00 98.69 91 PHE A CA 1
ATOM 737 C C . PHE A 1 91 ? -1.298 -1.675 5.398 1.00 98.69 91 PHE A C 1
ATOM 739 O O . PHE A 1 91 ? -1.624 -2.771 5.856 1.00 98.69 91 PHE A O 1
ATOM 746 N N . PHE A 1 92 ? -1.928 -0.546 5.692 1.00 98.69 92 PHE A N 1
ATOM 747 C CA . PHE A 1 92 ? -3.192 -0.502 6.401 1.00 98.69 92 PHE A CA 1
ATOM 748 C C . PHE A 1 92 ? -4.353 -0.335 5.432 1.00 98.69 92 PHE A C 1
ATOM 750 O O . PHE A 1 92 ? -4.221 0.296 4.380 1.00 98.69 92 PHE A O 1
ATOM 757 N N . VAL A 1 93 ? -5.500 -0.879 5.820 1.00 98.06 93 VAL A N 1
ATOM 758 C CA . VAL A 1 93 ? -6.764 -0.702 5.107 1.00 98.06 93 VAL A CA 1
ATOM 759 C C . VAL A 1 93 ? -7.634 0.272 5.888 1.00 98.06 93 VAL A C 1
ATOM 761 O O . VAL A 1 93 ? -7.965 0.021 7.046 1.00 98.06 93 VAL A O 1
ATOM 764 N N . ASP A 1 94 ? -8.023 1.360 5.231 1.00 97.75 94 ASP A N 1
ATOM 765 C CA . ASP A 1 94 ? -8.922 2.386 5.755 1.00 97.75 94 ASP A CA 1
ATOM 766 C C . ASP A 1 94 ? -10.164 2.500 4.850 1.00 97.75 94 ASP A C 1
ATOM 768 O O . ASP A 1 94 ? -10.141 3.219 3.845 1.00 97.75 94 ASP A O 1
ATOM 772 N N . PRO A 1 95 ? -11.231 1.728 5.128 1.00 96.50 95 PRO A N 1
ATOM 773 C CA . PRO A 1 95 ? -12.446 1.738 4.323 1.00 96.50 95 PRO A CA 1
ATOM 774 C C . PRO A 1 95 ? -13.128 3.106 4.348 1.00 96.50 95 PRO A C 1
ATOM 776 O O . PRO A 1 95 ? -13.290 3.724 5.400 1.00 96.50 95 PRO A O 1
ATOM 779 N N . ALA A 1 96 ? -13.586 3.570 3.188 1.00 95.25 96 ALA A N 1
ATOM 780 C CA . ALA A 1 96 ? -14.319 4.822 3.117 1.00 95.25 96 ALA A CA 1
ATOM 781 C C . ALA A 1 96 ? -15.742 4.673 3.675 1.00 95.25 96 ALA A C 1
ATOM 783 O O . ALA A 1 96 ? -16.349 3.600 3.670 1.00 95.25 96 ALA A O 1
ATOM 784 N N . GLN A 1 97 ? -16.311 5.799 4.102 1.00 92.81 97 GLN A N 1
ATOM 785 C CA . GLN A 1 97 ? -17.712 5.869 4.505 1.00 92.81 97 GLN A CA 1
ATOM 786 C C . GLN A 1 97 ? -18.648 5.617 3.314 1.00 92.81 97 GLN A C 1
ATOM 788 O O . GLN A 1 97 ? -18.334 5.932 2.160 1.00 92.81 97 GLN A O 1
ATOM 793 N N . LYS A 1 98 ? -19.842 5.086 3.597 1.00 88.56 98 LYS A N 1
ATOM 794 C CA . LYS A 1 98 ? -20.861 4.811 2.576 1.00 88.56 98 LYS A CA 1
ATOM 795 C C . LYS A 1 98 ? -21.168 6.080 1.768 1.00 88.56 98 LYS A C 1
ATOM 797 O O . LYS A 1 98 ? -21.495 7.118 2.331 1.00 88.56 98 LYS A O 1
ATOM 802 N N . GLY A 1 99 ? -21.091 5.977 0.440 1.00 87.88 99 GLY A N 1
ATOM 803 C CA . GLY A 1 99 ? -21.338 7.097 -0.478 1.00 87.88 99 GLY A CA 1
ATOM 804 C C . GLY A 1 99 ? -20.087 7.867 -0.917 1.00 87.88 99 GLY A C 1
ATOM 805 O O . GLY A 1 99 ? -20.207 8.774 -1.742 1.00 87.88 99 GLY A O 1
ATOM 806 N N . ALA A 1 100 ? -18.897 7.494 -0.435 1.00 90.69 100 ALA A N 1
ATOM 807 C CA . ALA A 1 100 ? -17.637 8.046 -0.919 1.00 90.69 100 ALA A CA 1
ATOM 808 C C . ALA A 1 100 ? -17.395 7.773 -2.418 1.00 90.69 100 ALA A C 1
ATOM 810 O O . ALA A 1 100 ? -18.003 6.901 -3.045 1.00 90.69 100 ALA A O 1
ATOM 811 N N . LYS A 1 101 ? -16.485 8.559 -3.007 1.00 89.75 101 LYS A N 1
ATOM 812 C CA . LYS A 1 101 ? -16.088 8.447 -4.422 1.00 89.75 101 LYS A CA 1
ATOM 813 C C . LYS A 1 101 ? -15.077 7.328 -4.694 1.00 89.75 101 LYS A C 1
ATOM 815 O O . LYS A 1 101 ? -14.793 7.076 -5.857 1.00 89.75 101 LYS A O 1
ATOM 820 N N . ILE A 1 102 ? -14.556 6.704 -3.642 1.00 92.75 102 ILE A N 1
ATOM 821 C CA . ILE A 1 102 ? -13.598 5.594 -3.645 1.00 92.75 102 ILE A CA 1
ATOM 822 C C . ILE A 1 102 ? -14.021 4.595 -2.563 1.00 92.75 102 ILE A C 1
ATOM 824 O O . ILE A 1 102 ? -14.738 4.975 -1.633 1.00 92.75 102 ILE A O 1
ATOM 828 N N . ALA A 1 103 ? -13.560 3.350 -2.656 1.00 95.12 103 ALA A N 1
ATOM 829 C CA . ALA A 1 103 ? -13.884 2.300 -1.692 1.00 95.12 103 ALA A CA 1
ATOM 830 C C . ALA A 1 103 ? -13.158 2.487 -0.351 1.00 95.12 103 ALA A C 1
ATOM 832 O O . ALA A 1 103 ? -13.655 2.074 0.696 1.00 95.12 103 ALA A O 1
ATOM 833 N N . GLY A 1 104 ? -12.001 3.143 -0.373 1.00 96.75 104 GLY A N 1
ATOM 834 C CA . GLY A 1 104 ? -11.175 3.390 0.799 1.00 96.75 104 GLY A CA 1
ATOM 835 C C . GLY A 1 104 ? -9.751 3.751 0.420 1.00 96.75 104 GLY A C 1
ATOM 836 O O . GLY A 1 104 ? -9.440 3.993 -0.750 1.00 96.75 104 GLY A O 1
ATOM 837 N N . ARG A 1 105 ? -8.886 3.788 1.428 1.00 97.94 105 ARG A N 1
ATOM 838 C CA . ARG A 1 105 ? -7.461 4.062 1.289 1.00 97.94 105 ARG A CA 1
ATOM 839 C C . ARG A 1 105 ? -6.632 2.842 1.671 1.00 97.94 105 ARG A C 1
ATOM 841 O O . ARG A 1 105 ? -6.916 2.157 2.652 1.00 97.94 105 ARG A O 1
ATOM 848 N N . VAL A 1 106 ? -5.590 2.608 0.887 1.00 98.56 106 VAL A N 1
ATOM 849 C CA . VAL A 1 106 ? -4.494 1.694 1.192 1.00 98.56 106 VAL A CA 1
ATOM 850 C C . VAL A 1 106 ? -3.322 2.553 1.637 1.00 98.56 106 VAL A C 1
ATOM 852 O O . VAL A 1 106 ? -2.757 3.302 0.841 1.00 98.56 106 VAL A O 1
ATOM 855 N N . LEU A 1 107 ? -2.990 2.481 2.920 1.00 98.69 107 LEU A N 1
ATOM 856 C CA . LEU A 1 107 ? -1.960 3.314 3.530 1.00 98.69 107 LEU A CA 1
ATOM 857 C C . LEU A 1 107 ? -0.660 2.512 3.589 1.00 98.69 107 LEU A C 1
ATOM 859 O O . LEU A 1 107 ? -0.523 1.621 4.425 1.00 98.69 107 LEU A O 1
ATOM 863 N N . LEU A 1 108 ? 0.277 2.791 2.685 1.00 98.69 108 LEU A N 1
ATOM 864 C CA . LEU A 1 108 ? 1.552 2.082 2.602 1.00 98.69 108 LEU A CA 1
ATOM 865 C C . LEU A 1 108 ? 2.426 2.441 3.803 1.00 98.69 108 LEU A C 1
ATOM 867 O O . LEU A 1 108 ? 2.919 3.563 3.907 1.00 98.69 108 LEU A O 1
ATOM 871 N N . GLU A 1 109 ? 2.605 1.482 4.705 1.00 98.25 109 GLU A N 1
ATOM 872 C CA . GLU A 1 109 ? 3.384 1.624 5.936 1.00 98.25 109 GLU A CA 1
ATOM 873 C C . GLU A 1 109 ? 4.872 1.401 5.666 1.00 98.25 109 GLU A C 1
ATOM 875 O O . GLU A 1 109 ? 5.705 2.195 6.105 1.00 98.25 109 GLU A O 1
ATOM 880 N N . ARG A 1 110 ? 5.200 0.336 4.924 1.00 97.56 110 ARG A N 1
ATOM 881 C CA . ARG A 1 110 ? 6.565 -0.047 4.535 1.00 97.56 110 ARG A CA 1
ATOM 882 C C . ARG A 1 110 ? 6.555 -0.683 3.154 1.00 97.56 110 ARG A C 1
ATOM 884 O O . ARG A 1 110 ? 5.658 -1.458 2.833 1.00 97.56 110 ARG A O 1
ATOM 891 N N . CYS A 1 111 ? 7.579 -0.397 2.367 1.00 98.12 111 CYS A N 1
ATOM 892 C CA . CYS A 1 111 ? 7.827 -1.022 1.074 1.00 98.12 111 CYS A CA 1
ATOM 893 C C . CYS A 1 111 ? 9.268 -1.529 1.068 1.00 98.12 111 CYS A C 1
ATOM 895 O O . CYS A 1 111 ? 10.181 -0.758 1.336 1.00 98.12 111 CYS A O 1
ATOM 897 N N . GLU A 1 112 ? 9.484 -2.812 0.801 1.00 96.25 112 GLU A N 1
ATOM 898 C CA . GLU A 1 112 ? 10.817 -3.413 0.833 1.00 96.25 112 GLU A CA 1
ATOM 899 C C . GLU A 1 112 ? 11.037 -4.234 -0.437 1.00 96.25 112 GLU A C 1
ATOM 901 O O . GLU A 1 112 ? 10.275 -5.171 -0.684 1.00 96.25 112 GLU A O 1
ATOM 906 N N . PRO A 1 113 ? 12.074 -3.943 -1.241 1.00 89.19 113 PRO A N 1
ATOM 907 C CA . PRO A 1 113 ? 12.399 -4.718 -2.442 1.00 89.19 113 PRO A CA 1
ATOM 908 C C . PRO A 1 113 ? 12.873 -6.153 -2.160 1.00 89.19 113 PRO A C 1
ATOM 910 O O . PRO A 1 113 ? 12.936 -6.975 -3.074 1.00 89.19 113 PRO A O 1
ATOM 913 N N . GLY A 1 114 ? 13.107 -6.489 -0.886 1.00 80.06 114 GLY A N 1
ATOM 914 C CA . GLY A 1 114 ? 13.818 -7.694 -0.478 1.00 80.06 114 GLY A CA 1
ATOM 915 C C . GLY A 1 114 ? 15.318 -7.482 -0.634 1.00 80.06 114 GLY A C 1
ATOM 916 O O . GLY A 1 114 ? 15.765 -6.785 -1.543 1.00 80.06 114 GLY A O 1
ATOM 917 N N . HIS A 1 115 ? 16.116 -8.039 0.273 1.00 59.31 115 HIS A N 1
ATOM 918 C CA . HIS A 1 115 ? 17.557 -8.046 0.050 1.00 59.31 115 HIS A CA 1
ATOM 919 C C . HIS A 1 115 ? 17.861 -8.927 -1.167 1.00 59.31 115 HIS A C 1
ATOM 921 O O . HIS A 1 115 ? 17.274 -10.012 -1.278 1.00 59.31 115 HIS A O 1
ATOM 927 N N . PRO A 1 116 ? 18.723 -8.474 -2.099 1.00 55.28 116 PRO A N 1
ATOM 928 C CA . PRO A 1 116 ? 19.228 -9.361 -3.132 1.00 55.28 116 PRO A CA 1
ATOM 929 C C . PRO A 1 116 ? 19.804 -10.589 -2.428 1.00 55.28 116 PRO A C 1
ATOM 931 O O . PRO A 1 116 ? 20.502 -10.454 -1.423 1.00 55.28 116 PRO A O 1
ATOM 934 N N . LYS A 1 117 ? 19.447 -11.787 -2.905 1.00 49.25 117 LYS A N 1
ATOM 935 C CA . LYS A 1 117 ? 20.139 -12.994 -2.455 1.00 49.25 117 LYS A CA 1
ATOM 936 C C . LYS A 1 117 ? 21.621 -12.743 -2.716 1.00 49.25 117 LYS A C 1
ATOM 938 O O . LYS A 1 117 ? 21.976 -12.472 -3.861 1.00 49.25 117 LYS A O 1
ATOM 943 N N . GLU A 1 118 ? 22.450 -12.808 -1.679 1.00 42.88 118 GLU A N 1
ATOM 944 C CA . GLU A 1 118 ? 23.866 -13.105 -1.867 1.00 42.88 118 GLU A CA 1
ATOM 945 C C . GLU A 1 118 ? 23.900 -14.463 -2.567 1.00 42.88 118 GLU A C 1
ATOM 947 O O . GLU A 1 118 ? 23.672 -15.508 -1.962 1.00 42.88 118 GLU A O 1
ATOM 952 N N . THR A 1 119 ? 23.992 -14.439 -3.890 1.00 41.06 119 THR A N 1
ATOM 953 C CA . THR A 1 119 ? 24.345 -15.616 -4.665 1.00 41.06 119 THR A CA 1
ATOM 954 C C . THR A 1 119 ? 25.851 -15.767 -4.547 1.00 41.06 119 THR A C 1
ATOM 956 O O . THR A 1 119 ? 26.582 -14.892 -5.014 1.00 41.06 119 THR A O 1
ATOM 959 N N . GLU A 1 120 ? 26.255 -16.843 -3.873 1.00 35.22 120 GLU A N 1
ATOM 960 C CA . GLU A 1 120 ? 27.555 -17.510 -4.021 1.00 35.22 120 GLU A CA 1
ATOM 961 C C . GLU A 1 120 ? 27.839 -17.860 -5.490 1.00 35.22 120 GLU A C 1
ATOM 963 O O . GLU A 1 120 ? 26.870 -18.214 -6.211 1.00 35.22 120 GLU A O 1
#

Secondary structure (DSSP, 8-state):
---TTPPPPPPPPTTPEEEEESSHHHHHHHHHHHHH-HHHHHHHHHHHHH-TTS--SSEEE--GGGSEEEETTEEEEEEEEESSSS-EEEEEEEEPPTT-SSSEEEEEEEEE--PPP---

Mean predicted aligned error: 5.28 Å

pLDDT: mean 91.47, std 13.17, range [35.22, 98.69]

Sequence (120 aa):
MSRKGGAVPRPITRAEWQIVFATRDAEKGWTDLLATARNATVDAWDTLTREPTVQTRRLYQLKGDYAYGTYNGQNYARYQYKVTDGGRIWFFVDPAQKGAKIAGRVLLERCEPGHPKETE